Protein AF-A0A6I9MTD9-F1 (afdb_monomer_lite)

pLDDT: mean 73.33, std 15.18, range [43.31, 91.69]

Organism: NCBI:txid8208

Radius of gyration: 16.12 Å; chains: 1; bounding box: 36×42×32 Å

Sequence (95 aa):
MFQRLCIHVIQRLRPVHAHLYLQPGMEDGSDDMDGPVEDIGSRSCVTRFVKTLLSIMEHGVKPHSKHLTEYFAFLYEFAKMGEEEVGLNTQSLSH

Secondary structure (DSSP, 8-state):
-HHHHHHHHHHHHHHHHGGGSSPPP--SS---TT--GGGTTTT-HHHHHHHHHHHHHHT--TTTGGGHHHHHHHHHHHHHHHHHHHHHHHHTT--

InterPro domains:
  IPR021905 Ubiquitin C-terminal hydrolase-like, DUF3517 [PF12030] (6-87)

Foldseek 3Di:
DVLVVLVVVCVVCCVVCVVQQQDFADDDDDPPPPDPPVRRSVRPPNNVVVVVLVVCVVVDCVVPVVCVVSSVVNVVVVVVVVVVVVVVVVVVVPD

Structure (mmCIF, N/CA/C/O backbone):
data_AF-A0A6I9MTD9-F1
#
_entry.id   AF-A0A6I9MTD9-F1
#
loop_
_atom_site.group_PDB
_atom_site.id
_atom_site.type_symbol
_atom_site.label_atom_id
_atom_site.label_alt_id
_atom_site.label_comp_id
_atom_site.label_asym_id
_atom_site.label_entity_id
_atom_site.label_seq_id
_atom_site.pdbx_PDB_ins_code
_atom_site.Cartn_x
_atom_site.Cartn_y
_atom_site.Cartn_z
_atom_site.occupancy
_atom_site.B_iso_or_equiv
_atom_site.auth_seq_id
_atom_site.auth_comp_id
_atom_site.auth_asym_id
_atom_site.auth_atom_id
_atom_site.pdbx_PDB_model_num
ATOM 1 N N . MET A 1 1 ? -15.992 -6.166 4.422 1.00 73.38 1 MET A N 1
ATOM 2 C CA . MET A 1 1 ? -16.334 -6.434 2.995 1.00 73.38 1 MET A CA 1
ATOM 3 C C . MET A 1 1 ? -15.411 -5.679 2.044 1.00 73.38 1 MET A C 1
ATOM 5 O O . MET A 1 1 ? -15.040 -6.234 1.016 1.00 73.38 1 MET A O 1
ATOM 9 N N . PHE A 1 2 ? -15.008 -4.455 2.395 1.00 78.56 2 PHE A N 1
ATOM 10 C CA . PHE A 1 2 ? -14.125 -3.606 1.593 1.00 78.56 2 PHE A CA 1
ATOM 11 C C . PHE A 1 2 ? -12.749 -4.248 1.358 1.00 78.56 2 PHE A C 1
ATOM 13 O O . PHE A 1 2 ? -12.309 -4.347 0.218 1.00 78.56 2 PHE A O 1
ATOM 20 N N . GLN A 1 3 ? -12.146 -4.815 2.410 1.00 81.56 3 GLN A N 1
ATOM 21 C CA . GLN A 1 3 ? -10.878 -5.551 2.326 1.00 81.56 3 GLN A CA 1
ATOM 22 C C . GLN A 1 3 ? -10.881 -6.599 1.201 1.00 81.56 3 GLN A C 1
ATOM 24 O O . GLN A 1 3 ? -10.000 -6.600 0.348 1.00 81.56 3 GLN A O 1
ATOM 29 N N . ARG A 1 4 ? -11.885 -7.489 1.184 1.00 84.56 4 ARG A N 1
ATOM 30 C CA . ARG A 1 4 ? -11.959 -8.600 0.218 1.00 84.56 4 ARG A CA 1
ATOM 31 C C . ARG A 1 4 ? -12.079 -8.091 -1.218 1.00 84.56 4 ARG A C 1
ATOM 33 O O . ARG A 1 4 ? -11.510 -8.702 -2.115 1.00 84.56 4 ARG A O 1
ATOM 40 N N . LEU A 1 5 ? -12.773 -6.969 -1.422 1.00 85.12 5 LEU A N 1
ATOM 41 C CA . LEU A 1 5 ? -12.877 -6.319 -2.726 1.00 85.12 5 LEU A CA 1
ATOM 42 C C . LEU A 1 5 ? -11.529 -5.736 -3.168 1.00 85.12 5 LEU A C 1
ATOM 44 O O . LEU A 1 5 ? -11.089 -6.016 -4.279 1.00 85.12 5 LEU A O 1
ATOM 48 N N . CYS A 1 6 ? -10.850 -4.982 -2.299 1.00 85.88 6 CYS A N 1
ATOM 49 C CA . CYS A 1 6 ? -9.536 -4.410 -2.600 1.00 85.88 6 CYS A CA 1
ATOM 50 C C . CYS A 1 6 ? -8.514 -5.499 -2.934 1.00 85.88 6 CYS A C 1
ATOM 52 O O . CYS A 1 6 ? -7.828 -5.408 -3.948 1.00 85.88 6 CYS A O 1
ATOM 54 N N . ILE A 1 7 ? -8.469 -6.562 -2.129 1.00 89.06 7 ILE A N 1
ATOM 55 C CA . ILE A 1 7 ? -7.593 -7.709 -2.368 1.00 89.06 7 ILE A CA 1
ATOM 56 C C . ILE A 1 7 ? -7.897 -8.372 -3.715 1.00 89.06 7 ILE A C 1
ATOM 58 O O . ILE A 1 7 ? -6.986 -8.588 -4.512 1.00 89.06 7 ILE A O 1
ATOM 62 N N . HIS A 1 8 ? -9.173 -8.632 -4.010 1.00 89.06 8 HIS A N 1
ATOM 63 C CA . HIS A 1 8 ? -9.575 -9.235 -5.278 1.00 89.06 8 HIS A CA 1
ATOM 64 C C . HIS A 1 8 ? -9.142 -8.391 -6.486 1.00 89.06 8 HIS A C 1
ATOM 66 O O . HIS A 1 8 ? -8.607 -8.918 -7.461 1.00 89.06 8 HIS A O 1
ATOM 72 N N . VAL A 1 9 ? -9.344 -7.073 -6.420 1.00 87.94 9 VAL A N 1
ATOM 73 C CA . VAL A 1 9 ? -8.961 -6.148 -7.494 1.00 87.94 9 VAL A CA 1
ATOM 74 C C . VAL A 1 9 ? -7.441 -6.109 -7.672 1.00 87.94 9 VAL A C 1
ATOM 76 O O . VAL A 1 9 ? -6.961 -6.185 -8.802 1.00 87.94 9 VAL A O 1
ATOM 79 N N . ILE A 1 10 ? -6.672 -6.061 -6.580 1.00 90.75 10 ILE A N 1
ATOM 80 C CA . ILE A 1 10 ? -5.204 -6.079 -6.634 1.00 90.75 10 ILE A CA 1
ATOM 81 C C . ILE A 1 10 ? -4.695 -7.366 -7.278 1.00 90.75 10 ILE A C 1
ATOM 83 O O . ILE A 1 10 ? -3.865 -7.295 -8.181 1.00 90.75 10 ILE A O 1
ATOM 87 N N . GLN A 1 11 ? -5.220 -8.526 -6.879 1.00 89.31 11 GLN A N 1
ATOM 88 C CA . GLN A 1 11 ? -4.843 -9.812 -7.472 1.00 89.31 11 GLN A CA 1
ATOM 89 C C . GLN A 1 11 ? -5.120 -9.859 -8.981 1.00 89.31 11 GLN A C 1
ATOM 91 O O . GLN A 1 11 ? -4.341 -10.439 -9.733 1.00 89.31 11 GLN A O 1
ATOM 96 N N . ARG A 1 12 ? -6.201 -9.221 -9.446 1.00 91.69 12 ARG A N 1
ATOM 97 C CA . ARG A 1 12 ? -6.544 -9.148 -10.875 1.00 91.69 12 ARG A CA 1
ATOM 98 C C . ARG A 1 12 ? -5.653 -8.191 -11.665 1.00 91.69 12 ARG A C 1
ATOM 100 O O . ARG A 1 12 ? -5.353 -8.479 -12.818 1.00 91.69 12 ARG A O 1
ATOM 107 N N . LEU A 1 13 ? -5.231 -7.076 -11.069 1.00 89.50 13 LEU A N 1
ATOM 108 C CA . LEU A 1 13 ? -4.394 -6.068 -11.733 1.00 89.50 13 LEU A CA 1
ATOM 109 C C . LEU A 1 13 ? -2.898 -6.397 -11.684 1.00 89.50 13 LEU A C 1
ATOM 111 O O . LEU A 1 13 ? -2.151 -5.984 -12.571 1.00 89.50 13 LEU A O 1
ATOM 115 N N . ARG A 1 14 ? -2.450 -7.143 -10.669 1.00 87.88 14 ARG A N 1
ATOM 116 C CA . ARG A 1 14 ? -1.037 -7.463 -10.429 1.00 87.88 14 ARG A CA 1
ATOM 117 C C . ARG A 1 14 ? -0.302 -8.018 -11.660 1.00 87.88 14 ARG A C 1
ATOM 119 O O . ARG A 1 14 ? 0.744 -7.454 -11.965 1.00 87.88 14 ARG A O 1
ATOM 126 N N . PRO A 1 15 ? -0.813 -9.005 -12.425 1.00 89.31 15 PRO A N 1
ATOM 127 C CA . PRO A 1 15 ? -0.090 -9.542 -13.586 1.00 89.31 15 PRO A CA 1
ATOM 128 C C . PRO A 1 15 ? 0.243 -8.487 -14.648 1.00 89.31 15 PRO A C 1
ATOM 130 O O . PRO A 1 15 ? 1.252 -8.587 -15.336 1.00 89.31 15 PRO A O 1
ATOM 133 N N . VAL A 1 16 ? -0.597 -7.456 -14.764 1.00 90.44 16 VAL A N 1
ATOM 134 C CA . VAL A 1 16 ? -0.425 -6.375 -15.739 1.00 90.44 16 VAL A CA 1
ATOM 135 C C . VAL A 1 16 ? 0.376 -5.213 -15.145 1.00 90.44 16 VAL A C 1
ATOM 137 O O . VAL A 1 16 ? 1.070 -4.519 -15.876 1.00 90.44 16 VAL A O 1
ATOM 140 N N . HIS A 1 17 ? 0.323 -4.997 -13.828 1.00 91.06 17 HIS A N 1
ATOM 141 C CA . HIS A 1 17 ? 0.892 -3.810 -13.183 1.00 91.06 17 HIS A CA 1
ATOM 142 C C . HIS A 1 17 ? 2.204 -4.052 -12.429 1.00 91.06 17 HIS A C 1
ATOM 144 O O . HIS A 1 17 ? 2.872 -3.073 -12.111 1.00 91.06 17 HIS A O 1
ATOM 150 N N . ALA A 1 18 ? 2.585 -5.298 -12.128 1.00 88.19 18 ALA A N 1
ATOM 151 C CA . ALA A 1 18 ? 3.757 -5.598 -11.297 1.00 88.19 18 ALA A CA 1
ATOM 152 C C . ALA A 1 18 ? 5.039 -4.943 -11.834 1.00 88.19 18 ALA A C 1
ATOM 154 O O . ALA A 1 18 ? 5.783 -4.311 -11.088 1.00 88.19 18 ALA A O 1
ATOM 155 N N . HIS A 1 19 ? 5.236 -4.981 -13.155 1.00 87.31 19 HIS A N 1
ATOM 156 C CA . HIS A 1 19 ? 6.390 -4.367 -13.815 1.00 87.31 19 HIS A CA 1
ATOM 157 C C . HIS A 1 19 ? 6.432 -2.828 -13.721 1.00 87.31 19 HIS A C 1
ATOM 159 O O . HIS A 1 19 ? 7.453 -2.229 -14.043 1.00 87.31 19 HIS A O 1
ATOM 165 N N . LEU A 1 20 ? 5.341 -2.181 -13.294 1.00 88.06 20 LEU A N 1
ATOM 166 C CA . LEU A 1 20 ? 5.224 -0.730 -13.123 1.00 88.06 20 LEU A CA 1
ATOM 167 C C . LEU A 1 20 ? 5.452 -0.281 -11.670 1.00 88.06 20 LEU A C 1
ATOM 169 O O . LEU A 1 20 ? 5.504 0.920 -11.419 1.00 88.06 20 LEU A O 1
ATOM 173 N N . TYR A 1 21 ? 5.537 -1.204 -10.702 1.00 88.00 21 TYR A N 1
ATOM 174 C CA . TYR A 1 21 ? 5.590 -0.855 -9.273 1.00 88.00 21 TYR A CA 1
ATOM 175 C C . TYR A 1 21 ? 6.861 -0.097 -8.891 1.00 88.00 21 TYR A C 1
ATOM 177 O O . TYR A 1 21 ? 6.804 0.795 -8.051 1.00 88.00 21 TYR A O 1
ATOM 185 N N . LEU A 1 22 ? 7.978 -0.438 -9.534 1.00 83.88 22 LEU A N 1
ATOM 186 C CA . LEU A 1 22 ? 9.290 0.164 -9.294 1.00 83.88 22 LEU A CA 1
ATOM 187 C C . LEU A 1 22 ? 9.727 1.112 -10.415 1.00 83.88 22 LEU A C 1
ATOM 189 O O . LEU A 1 22 ? 10.830 1.643 -10.362 1.00 83.88 22 LEU A O 1
ATOM 193 N N . GLN A 1 23 ? 8.891 1.322 -11.440 1.00 81.75 23 GLN A N 1
ATOM 194 C CA . GLN A 1 23 ? 9.236 2.278 -12.487 1.00 81.75 23 GLN A CA 1
ATOM 195 C C . GLN A 1 23 ? 9.168 3.704 -11.922 1.00 81.75 23 GLN A C 1
ATOM 197 O O . GLN A 1 23 ? 8.157 4.045 -11.291 1.00 81.75 23 GLN A O 1
ATOM 202 N N . PRO A 1 24 ? 10.205 4.527 -12.157 1.00 74.00 24 PRO A N 1
ATOM 203 C CA . PRO A 1 24 ? 10.163 5.952 -11.859 1.00 74.00 24 PRO A CA 1
ATOM 204 C C . PRO A 1 24 ? 8.968 6.620 -12.548 1.00 74.00 24 PRO A C 1
ATOM 206 O O . PRO A 1 24 ? 8.507 6.163 -13.605 1.00 74.00 24 PRO A O 1
ATOM 209 N N . GLY A 1 25 ? 8.452 7.690 -11.942 1.00 64.75 25 GLY A N 1
ATOM 210 C CA . GLY A 1 25 ? 7.516 8.579 -12.623 1.00 64.75 25 GLY A CA 1
ATOM 211 C C . GLY A 1 25 ? 8.147 9.133 -13.895 1.00 64.75 25 GLY A C 1
ATOM 212 O O . GLY A 1 25 ? 9.350 9.367 -13.948 1.00 64.75 25 GLY A O 1
ATOM 213 N N . MET A 1 26 ? 7.349 9.277 -14.952 1.00 57.47 26 MET A N 1
ATOM 214 C CA . MET A 1 26 ? 7.774 10.053 -16.114 1.00 57.47 26 MET A CA 1
ATOM 215 C C . MET A 1 26 ? 7.625 11.527 -15.739 1.00 57.47 26 MET A C 1
ATOM 217 O O . MET A 1 26 ? 6.548 12.085 -15.925 1.00 57.47 26 MET A O 1
ATOM 221 N N . GLU A 1 27 ? 8.674 12.133 -15.194 1.00 51.88 27 GLU A N 1
ATOM 222 C CA . GLU A 1 27 ? 8.910 13.550 -15.453 1.00 51.88 27 GLU A CA 1
ATOM 223 C C . GLU A 1 27 ? 9.771 13.641 -16.714 1.00 51.88 27 GLU A C 1
ATOM 225 O O . GLU A 1 27 ? 10.706 12.862 -16.917 1.00 51.88 27 GLU A O 1
ATOM 230 N N . ASP A 1 28 ? 9.365 14.515 -17.628 1.00 48.22 28 ASP A N 1
ATOM 231 C CA . ASP A 1 28 ? 10.007 14.736 -18.915 1.00 48.22 28 ASP A CA 1
ATOM 232 C C . ASP A 1 28 ? 11.518 14.987 -18.761 1.00 48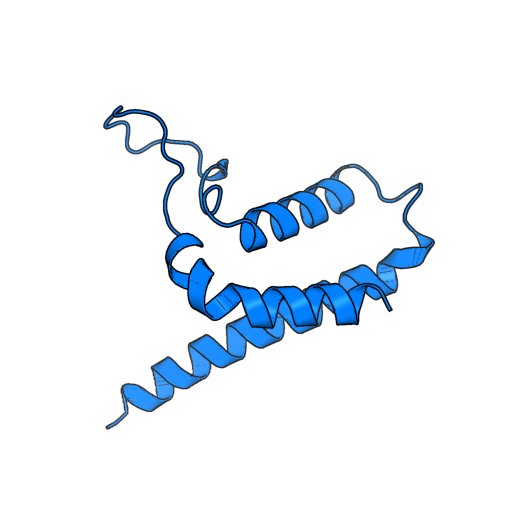.22 28 ASP A C 1
ATOM 234 O O . ASP A 1 28 ? 11.942 16.078 -18.402 1.00 48.22 28 ASP A O 1
ATOM 238 N N . GLY A 1 29 ? 12.338 13.991 -19.103 1.00 47.19 29 GLY A N 1
ATOM 239 C CA . GLY A 1 29 ? 13.670 14.185 -19.684 1.00 47.19 29 GLY A CA 1
ATOM 240 C C . GLY A 1 29 ? 14.700 15.021 -18.915 1.00 47.19 29 GLY A C 1
ATOM 241 O O . GLY A 1 29 ? 15.637 15.498 -19.554 1.00 47.19 29 GLY A O 1
ATOM 242 N N . SER A 1 30 ? 14.589 15.200 -17.600 1.00 43.84 30 SER A N 1
ATOM 243 C CA . SER A 1 30 ? 15.702 15.703 -16.790 1.00 43.84 30 SER A CA 1
ATOM 244 C C . SER A 1 30 ? 16.484 14.525 -16.219 1.00 43.84 30 SER A C 1
ATOM 246 O O . SER A 1 30 ? 15.983 13.778 -15.383 1.00 43.84 30 SER A O 1
ATOM 248 N N . ASP A 1 31 ? 17.727 14.379 -16.674 1.00 46.88 31 ASP A N 1
ATOM 249 C CA . ASP A 1 31 ? 18.734 13.398 -16.233 1.00 46.88 31 ASP A CA 1
ATOM 250 C C . ASP A 1 31 ? 19.237 13.673 -14.792 1.00 46.88 31 ASP A C 1
ATOM 252 O O . ASP A 1 31 ? 20.365 13.343 -14.422 1.00 46.88 31 ASP A O 1
ATOM 256 N N . ASP A 1 32 ? 18.402 14.307 -13.967 1.00 44.81 32 ASP A N 1
ATOM 257 C CA . ASP A 1 32 ? 18.658 14.519 -12.554 1.00 44.81 32 ASP A CA 1
ATOM 258 C C . ASP A 1 32 ? 18.248 13.243 -11.818 1.00 44.81 32 ASP A C 1
ATOM 260 O O . ASP A 1 32 ? 17.084 12.994 -11.502 1.00 44.81 32 ASP A O 1
ATOM 264 N N . MET A 1 33 ? 19.252 12.407 -11.560 1.00 49.78 33 MET A N 1
ATOM 265 C CA . MET A 1 33 ? 19.222 11.224 -10.692 1.00 49.78 33 MET A CA 1
ATOM 266 C C . MET A 1 33 ? 18.947 11.582 -9.212 1.00 49.78 33 MET A C 1
ATOM 268 O O . MET A 1 33 ? 19.594 11.058 -8.310 1.00 49.78 33 MET A O 1
ATOM 272 N N . ASP A 1 34 ? 18.017 12.502 -8.963 1.00 49.16 34 ASP A N 1
ATOM 273 C CA . ASP A 1 34 ? 17.539 12.932 -7.645 1.00 49.16 34 ASP A CA 1
ATOM 274 C C . ASP A 1 34 ? 16.043 13.311 -7.695 1.00 49.16 34 ASP A C 1
ATOM 276 O O . ASP A 1 34 ? 15.552 14.115 -6.906 1.00 49.16 34 ASP A O 1
ATOM 280 N N . GLY A 1 35 ? 15.292 12.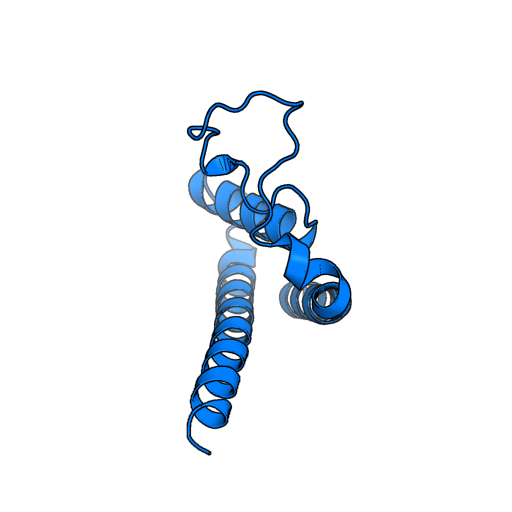745 -8.651 1.00 48.69 35 GLY A N 1
ATOM 281 C CA . GLY A 1 35 ? 13.831 12.819 -8.631 1.00 48.69 35 GLY A CA 1
ATOM 282 C C . GLY A 1 35 ? 13.317 12.248 -7.301 1.00 48.69 35 GLY A C 1
ATOM 283 O O . GLY A 1 35 ? 13.779 11.175 -6.888 1.00 48.69 35 GLY A O 1
ATOM 284 N N . PRO A 1 36 ? 12.409 12.941 -6.590 1.00 53.62 36 PRO A N 1
ATOM 285 C CA . PRO A 1 36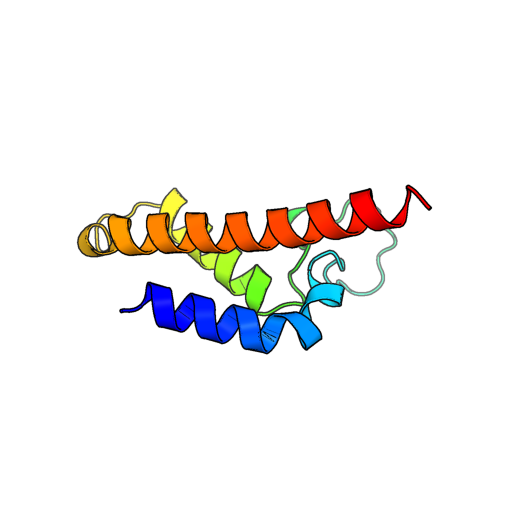 ? 12.023 12.545 -5.248 1.00 53.62 36 PRO A CA 1
ATOM 286 C C . PRO A 1 36 ? 11.510 11.102 -5.263 1.00 53.62 36 PRO A C 1
ATOM 288 O O . PRO A 1 36 ? 10.669 10.722 -6.078 1.00 53.62 36 PRO A O 1
ATOM 291 N N . VAL A 1 37 ? 11.992 10.283 -4.320 1.00 56.88 37 VAL A N 1
ATOM 292 C CA . VAL A 1 37 ? 11.568 8.881 -4.089 1.00 56.88 37 VAL A CA 1
ATOM 293 C C . VAL A 1 37 ? 10.030 8.743 -4.033 1.00 56.88 37 VAL A C 1
ATOM 295 O O . VAL A 1 37 ? 9.469 7.667 -4.259 1.00 56.88 37 VAL A O 1
ATOM 298 N N . GLU A 1 38 ? 9.338 9.858 -3.789 1.00 61.47 38 GLU A N 1
ATOM 299 C CA . GLU A 1 38 ? 7.892 10.038 -3.872 1.00 61.47 38 GLU A CA 1
ATOM 300 C C . GLU A 1 38 ? 7.264 9.605 -5.211 1.00 61.47 38 GLU A C 1
ATOM 302 O O . GLU A 1 38 ? 6.099 9.194 -5.201 1.00 61.47 38 GLU A O 1
ATOM 307 N N . ASP A 1 39 ? 8.006 9.550 -6.323 1.00 70.94 39 ASP A N 1
ATOM 308 C CA . ASP A 1 39 ? 7.465 9.193 -7.645 1.00 70.94 39 ASP A CA 1
ATOM 309 C C . ASP A 1 39 ? 7.505 7.706 -8.009 1.00 70.94 39 ASP A C 1
ATOM 311 O O . ASP A 1 39 ? 6.851 7.280 -8.972 1.00 70.94 39 ASP A O 1
ATOM 315 N N . ILE A 1 40 ? 8.191 6.870 -7.226 1.00 80.19 40 ILE A N 1
ATOM 316 C CA . ILE A 1 40 ? 8.247 5.424 -7.485 1.00 80.19 40 ILE A CA 1
ATOM 317 C C . ILE A 1 40 ? 6.844 4.822 -7.405 1.00 80.19 40 ILE A C 1
ATOM 319 O O . ILE A 1 40 ? 6.108 5.022 -6.436 1.00 80.19 40 ILE A O 1
ATOM 323 N N . GLY A 1 41 ? 6.445 4.074 -8.432 1.00 81.25 41 GLY A N 1
ATOM 324 C CA . GLY A 1 41 ? 5.118 3.465 -8.480 1.00 81.25 41 GLY A CA 1
ATOM 325 C C . GLY A 1 41 ? 3.998 4.466 -8.779 1.00 81.25 41 GLY A C 1
ATOM 326 O O . GLY A 1 41 ? 2.821 4.124 -8.663 1.00 81.25 41 GLY A O 1
ATOM 327 N N . SER A 1 42 ? 4.310 5.686 -9.218 1.00 86.06 42 SER A N 1
ATOM 328 C CA . SER A 1 42 ? 3.314 6.617 -9.767 1.00 86.06 42 SER A CA 1
ATOM 329 C C . SER A 1 42 ? 2.639 6.067 -11.028 1.00 86.06 42 SER A C 1
ATOM 331 O O . SER A 1 42 ? 1.498 6.425 -11.304 1.00 86.06 42 SER A O 1
ATOM 333 N N . ARG A 1 43 ? 3.272 5.136 -11.762 1.00 84.38 43 ARG A N 1
ATOM 334 C CA . ARG A 1 43 ? 2.732 4.537 -12.999 1.00 84.38 43 ARG A CA 1
ATOM 335 C C . ARG A 1 43 ? 1.677 3.452 -12.773 1.00 84.38 43 ARG A C 1
ATOM 337 O O . ARG A 1 43 ? 0.850 3.218 -13.653 1.00 84.38 43 ARG A O 1
ATOM 344 N N . SER A 1 44 ? 1.638 2.822 -11.600 1.00 89.38 44 SER A N 1
ATOM 345 C CA . SER A 1 44 ? 0.663 1.772 -11.291 1.00 89.38 44 SER A CA 1
ATOM 346 C C . SER A 1 44 ? -0.484 2.300 -10.431 1.00 89.38 44 SER A C 1
ATOM 348 O O . SER A 1 44 ? -0.293 2.891 -9.371 1.00 89.38 44 SER A O 1
ATOM 350 N N . CYS A 1 45 ? -1.725 2.040 -10.852 1.00 88.94 45 CYS A N 1
ATOM 351 C CA . CYS A 1 45 ? -2.888 2.376 -10.031 1.00 88.94 45 CYS A CA 1
ATOM 352 C C . CYS A 1 45 ? -2.936 1.587 -8.714 1.00 88.94 45 CYS A C 1
ATOM 354 O O . CYS A 1 45 ? -3.518 2.076 -7.753 1.00 88.94 45 CYS A O 1
ATOM 356 N N . VAL A 1 46 ? -2.310 0.403 -8.649 1.00 89.81 46 VAL A N 1
ATOM 357 C CA . VAL A 1 46 ? -2.231 -0.408 -7.425 1.00 89.81 46 VAL A CA 1
ATOM 358 C C . VAL A 1 46 ? -1.342 0.280 -6.391 1.00 89.81 46 VAL A C 1
ATOM 360 O O . VAL A 1 46 ? -1.752 0.458 -5.250 1.00 89.81 46 VAL A O 1
ATOM 363 N N . THR A 1 47 ? -0.156 0.731 -6.791 1.00 88.56 47 THR A N 1
ATOM 364 C CA . THR A 1 47 ? 0.774 1.449 -5.907 1.00 88.56 47 THR A CA 1
ATOM 365 C C . THR A 1 47 ? 0.228 2.821 -5.524 1.00 88.56 47 THR A C 1
ATOM 367 O O . THR A 1 47 ? 0.289 3.176 -4.351 1.00 88.56 47 THR A O 1
ATOM 370 N N . ARG A 1 48 ? -0.404 3.556 -6.456 1.00 88.94 48 ARG A N 1
ATOM 371 C CA . ARG A 1 48 ? -1.117 4.809 -6.132 1.00 88.94 48 ARG A CA 1
ATOM 372 C C . ARG A 1 48 ? -2.219 4.590 -5.094 1.00 88.94 48 ARG A C 1
ATOM 374 O O . ARG A 1 48 ? -2.298 5.344 -4.134 1.00 88.94 48 ARG A O 1
ATOM 381 N N . PHE A 1 49 ? -3.023 3.538 -5.245 1.00 88.75 49 PHE A N 1
ATOM 382 C CA . PHE A 1 49 ? -4.066 3.189 -4.280 1.00 88.75 49 PHE A CA 1
ATOM 383 C C . PHE A 1 49 ? -3.491 2.924 -2.881 1.00 88.75 49 PHE A C 1
ATOM 385 O O . PHE A 1 49 ? -3.979 3.486 -1.903 1.00 88.75 49 PHE A O 1
ATOM 392 N N . VAL A 1 50 ? -2.423 2.124 -2.785 1.00 87.38 50 VAL A N 1
ATOM 393 C CA . VAL A 1 50 ? -1.749 1.844 -1.506 1.00 87.38 50 VAL A CA 1
ATOM 394 C C . VAL A 1 50 ? -1.171 3.126 -0.892 1.00 87.38 50 VAL A C 1
ATOM 396 O O . VAL A 1 50 ? -1.379 3.365 0.294 1.00 87.38 50 VAL A O 1
ATOM 399 N N . LYS A 1 51 ? -0.536 4.001 -1.686 1.00 86.12 51 LYS A N 1
ATOM 400 C CA . LYS A 1 51 ? -0.048 5.312 -1.217 1.00 86.12 51 LYS A CA 1
ATOM 401 C C . LYS A 1 51 ? -1.172 6.188 -0.663 1.00 86.12 51 LYS A C 1
ATOM 403 O O . LYS A 1 51 ? -1.021 6.768 0.408 1.00 86.12 51 LYS A O 1
ATOM 408 N N . THR A 1 52 ? -2.317 6.255 -1.344 1.00 85.94 52 THR A N 1
ATOM 409 C CA . THR A 1 52 ? -3.484 7.002 -0.851 1.00 85.94 52 THR A CA 1
ATOM 410 C C . THR A 1 52 ? -3.986 6.446 0.481 1.00 85.94 52 THR A C 1
ATOM 412 O O . THR A 1 52 ? -4.297 7.221 1.381 1.00 85.94 52 THR A O 1
ATOM 415 N N . LEU A 1 53 ? -4.024 5.119 0.646 1.00 82.94 53 LEU A N 1
ATOM 416 C CA . LEU A 1 53 ? -4.403 4.501 1.920 1.00 82.94 53 LEU A CA 1
ATOM 417 C C . LEU A 1 53 ? -3.449 4.880 3.059 1.00 82.94 53 LEU A C 1
ATOM 419 O O . LEU A 1 53 ? -3.917 5.222 4.143 1.00 82.94 53 LEU A O 1
ATOM 423 N N . LEU A 1 54 ? -2.137 4.861 2.814 1.00 83.12 54 LEU A N 1
ATOM 424 C CA . LEU A 1 54 ? -1.133 5.259 3.806 1.00 83.12 54 LEU A CA 1
ATOM 425 C C . LEU A 1 54 ? -1.250 6.747 4.169 1.00 83.12 54 LEU A C 1
ATOM 427 O O . LEU A 1 54 ? -1.282 7.086 5.349 1.00 83.12 54 LEU A O 1
ATOM 431 N N . SER A 1 55 ? -1.439 7.619 3.176 1.00 82.88 55 SER A N 1
ATOM 432 C CA . SER A 1 55 ? -1.644 9.058 3.393 1.00 82.88 55 SER A CA 1
ATOM 433 C C . SER A 1 55 ? -2.872 9.349 4.270 1.00 82.88 55 SER A C 1
ATOM 435 O O . SER A 1 55 ? -2.816 10.195 5.167 1.00 82.88 55 SER A O 1
ATOM 437 N N . ILE A 1 56 ? -3.967 8.599 4.081 1.00 79.38 56 ILE A N 1
ATOM 438 C CA . ILE A 1 56 ? -5.166 8.682 4.933 1.00 79.38 56 ILE A CA 1
ATOM 439 C C . ILE A 1 56 ? -4.855 8.266 6.383 1.00 79.38 56 ILE A C 1
ATOM 441 O O . ILE A 1 56 ? -5.438 8.819 7.319 1.00 79.38 56 ILE A O 1
ATOM 445 N N . MET A 1 57 ? -3.948 7.306 6.593 1.00 76.44 57 MET A N 1
ATOM 446 C CA . MET A 1 57 ? -3.533 6.879 7.934 1.00 76.44 57 MET A CA 1
ATOM 447 C C . MET A 1 57 ? -2.661 7.927 8.636 1.00 76.44 57 MET A C 1
ATOM 449 O O . MET A 1 57 ? -2.849 8.150 9.831 1.00 76.44 57 MET A O 1
ATOM 453 N N . GLU A 1 58 ? -1.760 8.592 7.910 1.00 76.81 58 GLU A N 1
ATOM 454 C CA . GLU A 1 58 ? -0.840 9.601 8.457 1.00 76.81 58 GLU A CA 1
ATOM 455 C C . GLU A 1 58 ? -1.550 10.883 8.914 1.00 76.81 58 GLU A C 1
ATOM 457 O O . GLU A 1 58 ? -1.250 11.412 9.983 1.00 76.81 58 GLU A O 1
ATOM 462 N N . HIS A 1 59 ? -2.537 11.365 8.150 1.00 74.94 59 HIS A N 1
ATOM 463 C CA . HIS A 1 59 ? -3.191 12.659 8.405 1.00 74.94 59 HIS A CA 1
ATOM 464 C C . HIS A 1 59 ? -4.393 12.578 9.368 1.00 74.94 59 HIS A C 1
ATOM 466 O O . HIS A 1 59 ? -5.014 13.593 9.690 1.00 74.94 59 HIS A O 1
ATOM 472 N N . GLY A 1 60 ? -4.700 11.385 9.890 1.00 62.34 60 GLY A N 1
ATOM 473 C CA . GLY A 1 60 ? -5.660 11.183 10.973 1.00 62.34 60 GLY A CA 1
ATOM 474 C C . GLY A 1 60 ? -6.982 10.537 10.548 1.00 62.34 60 GLY A C 1
ATOM 475 O O . GLY A 1 60 ? -7.812 11.094 9.838 1.00 62.34 60 GLY A O 1
ATOM 476 N N . VAL A 1 61 ? -7.247 9.373 11.135 1.00 62.81 61 VAL A N 1
ATOM 477 C CA . VAL A 1 61 ? -8.401 8.485 10.895 1.00 62.81 61 VAL A CA 1
ATOM 478 C C . VAL A 1 61 ? -9.716 8.921 11.568 1.00 62.81 61 VAL A C 1
ATOM 480 O O . VAL A 1 61 ? -10.640 8.117 11.673 1.00 62.81 61 VAL A O 1
ATOM 483 N N . LYS A 1 62 ? -9.863 10.174 12.027 1.00 60.59 62 LYS A N 1
ATOM 484 C CA . LYS A 1 62 ? -11.034 10.609 12.832 1.00 60.59 62 LYS A CA 1
ATOM 485 C C . LYS A 1 62 ? -12.415 10.284 12.208 1.00 60.59 62 LYS A C 1
ATOM 487 O O . LYS A 1 62 ? -13.274 9.835 12.964 1.00 60.59 62 LYS A O 1
ATOM 492 N N . PRO A 1 63 ? -12.654 10.410 10.884 1.00 60.31 63 PRO A N 1
ATOM 493 C CA . PRO A 1 63 ? -13.910 9.979 10.246 1.00 60.31 63 PRO A CA 1
ATOM 494 C C . PRO A 1 63 ? -13.945 8.487 9.855 1.00 60.31 63 PRO A C 1
ATOM 496 O O . PRO A 1 63 ? -15.010 7.935 9.574 1.00 60.31 63 PRO A O 1
ATOM 499 N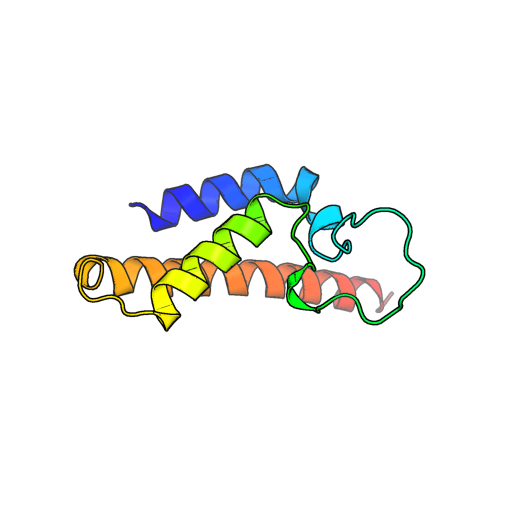 N . HIS A 1 64 ? -12.786 7.825 9.810 1.00 57.84 64 HIS A N 1
ATOM 500 C CA . HIS A 1 64 ? -12.588 6.495 9.220 1.00 57.84 64 HIS A CA 1
ATOM 501 C C . HIS A 1 64 ? -12.236 5.406 10.249 1.00 57.84 64 HIS A C 1
ATOM 503 O O . HIS A 1 64 ? -12.033 4.250 9.875 1.00 57.84 64 HIS A O 1
ATOM 509 N N . SER A 1 65 ? -12.216 5.747 11.542 1.00 59.88 65 SER A N 1
ATOM 510 C CA . SER A 1 65 ? -11.818 4.870 12.653 1.00 59.88 65 SER A CA 1
ATOM 511 C C . SER A 1 65 ? -12.590 3.548 12.699 1.00 59.88 65 SER A C 1
ATOM 513 O O . SER A 1 65 ? -12.016 2.509 13.011 1.00 59.88 65 SER A O 1
ATOM 515 N N . LYS A 1 66 ? -13.868 3.555 12.293 1.00 67.38 66 LYS A N 1
ATOM 516 C CA . LYS A 1 66 ? -14.722 2.356 12.236 1.00 67.38 66 LYS A CA 1
ATOM 517 C C . LYS A 1 66 ? -14.259 1.286 11.234 1.00 67.38 66 LYS A C 1
ATOM 519 O O . LYS A 1 66 ? -14.690 0.146 11.345 1.00 67.38 66 LYS A O 1
ATOM 524 N N . HIS A 1 67 ? -13.393 1.633 10.279 1.00 72.31 67 HIS A N 1
ATOM 525 C CA . HIS A 1 67 ? -12.840 0.699 9.290 1.00 72.31 67 HIS A CA 1
ATOM 526 C C . HIS A 1 67 ? -11.362 0.372 9.533 1.00 72.31 67 HIS A C 1
ATOM 528 O O . HIS A 1 67 ? -10.768 -0.346 8.734 1.00 72.31 67 HIS A O 1
ATOM 534 N N . LEU A 1 68 ? -10.760 0.848 10.633 1.00 75.38 68 LEU A N 1
ATOM 535 C CA . LEU A 1 68 ? -9.350 0.592 10.961 1.00 75.38 68 LEU A CA 1
ATOM 536 C C . LEU A 1 68 ? -8.997 -0.894 10.930 1.00 75.38 68 LEU A C 1
ATOM 538 O O . LEU A 1 68 ? -7.983 -1.271 10.352 1.00 75.38 68 LEU A O 1
ATOM 542 N N . THR A 1 69 ? -9.861 -1.745 11.479 1.00 78.94 69 THR A N 1
ATOM 543 C CA . THR A 1 69 ? -9.672 -3.199 11.438 1.00 78.94 69 THR A CA 1
ATOM 544 C C . THR A 1 69 ? -9.659 -3.738 10.006 1.00 78.94 69 THR A C 1
ATOM 546 O O . THR A 1 69 ? -8.817 -4.570 9.686 1.00 78.94 69 THR A O 1
ATOM 549 N N . GLU A 1 70 ? -10.535 -3.247 9.121 1.00 80.81 70 GLU A N 1
ATOM 550 C CA . GLU A 1 70 ? -10.534 -3.645 7.704 1.00 80.81 70 GLU A CA 1
ATOM 551 C C . GLU A 1 70 ? -9.279 -3.143 6.971 1.00 80.81 70 GLU A C 1
ATOM 553 O O . GLU A 1 70 ? -8.770 -3.850 6.103 1.00 80.81 70 GLU A O 1
ATOM 558 N N . TYR A 1 71 ? -8.747 -1.970 7.336 1.00 79.19 71 TYR A N 1
ATOM 559 C CA . TYR A 1 71 ? -7.499 -1.443 6.776 1.00 79.19 71 TYR A CA 1
ATOM 560 C C . TYR A 1 71 ? -6.275 -2.253 7.207 1.00 79.19 71 TYR A C 1
ATOM 562 O O . TYR A 1 71 ? -5.486 -2.645 6.353 1.00 79.19 71 TYR A O 1
ATOM 570 N N . PHE A 1 72 ? -6.128 -2.570 8.497 1.00 81.69 72 PHE A N 1
ATOM 571 C CA . PHE A 1 72 ? -5.020 -3.411 8.963 1.00 81.69 72 PHE A CA 1
ATOM 572 C C . PHE A 1 72 ? -5.093 -4.822 8.381 1.00 81.69 72 PHE A C 1
ATOM 574 O O . PHE A 1 72 ? -4.077 -5.354 7.942 1.00 81.69 72 PHE A O 1
ATOM 581 N N . ALA A 1 73 ? -6.291 -5.406 8.309 1.00 86.00 73 ALA A N 1
ATOM 582 C CA . ALA A 1 73 ? -6.483 -6.709 7.684 1.00 86.00 73 ALA A CA 1
ATOM 583 C C . ALA A 1 73 ? -6.154 -6.677 6.179 1.00 86.00 73 ALA A C 1
ATOM 585 O O . ALA A 1 73 ? -5.571 -7.622 5.651 1.00 86.00 73 ALA A O 1
ATOM 586 N N . PHE A 1 74 ? -6.479 -5.582 5.485 1.00 86.56 74 PHE A N 1
ATOM 587 C CA . PHE A 1 74 ? -6.061 -5.362 4.101 1.00 86.56 74 PHE A CA 1
ATOM 588 C C . PHE A 1 74 ? -4.539 -5.272 3.959 1.00 86.56 74 PHE A C 1
ATOM 590 O O . PHE A 1 74 ? -3.978 -5.982 3.130 1.00 86.56 74 PHE A O 1
ATOM 597 N N . LEU A 1 75 ? -3.876 -4.434 4.760 1.00 83.75 75 LEU A N 1
ATOM 598 C CA . LEU A 1 75 ? -2.424 -4.251 4.697 1.00 83.75 75 LEU A CA 1
ATOM 599 C C . LEU A 1 75 ? -1.677 -5.551 5.007 1.00 83.75 75 LEU A C 1
ATOM 601 O O . LEU A 1 75 ? -0.711 -5.869 4.322 1.00 83.75 75 LEU A O 1
ATOM 605 N N . TYR A 1 76 ? -2.156 -6.321 5.987 1.00 84.06 76 TYR A N 1
ATOM 606 C CA . TYR A 1 76 ? -1.598 -7.628 6.331 1.00 84.06 76 TYR A CA 1
ATOM 607 C C . TYR A 1 76 ? -1.692 -8.625 5.167 1.00 84.06 76 TYR A C 1
ATOM 609 O O . TYR A 1 76 ? -0.686 -9.213 4.776 1.00 84.06 76 TYR A O 1
ATOM 617 N N . GLU A 1 77 ? -2.876 -8.779 4.566 1.00 85.62 77 GLU A N 1
ATOM 618 C CA . GLU A 1 77 ? -3.056 -9.656 3.400 1.00 85.62 77 GLU A CA 1
ATOM 619 C C . GLU A 1 77 ? -2.231 -9.181 2.199 1.00 85.62 77 GLU A C 1
ATOM 621 O O . GLU A 1 77 ? -1.614 -9.988 1.509 1.00 85.62 77 GLU A O 1
ATOM 626 N N . PHE A 1 78 ? -2.167 -7.868 1.961 1.00 84.75 78 PHE A N 1
ATOM 627 C CA . PHE A 1 78 ? -1.348 -7.302 0.894 1.00 84.75 78 PHE A CA 1
ATOM 628 C C . PHE A 1 78 ? 0.147 -7.596 1.095 1.00 84.75 78 PHE A C 1
ATOM 630 O O . PHE A 1 78 ? 0.815 -7.997 0.142 1.00 84.75 78 PHE A O 1
ATOM 637 N N . ALA A 1 79 ? 0.659 -7.446 2.321 1.00 81.19 79 ALA A N 1
ATOM 638 C CA . ALA A 1 79 ? 2.051 -7.737 2.660 1.00 81.19 79 ALA A CA 1
ATOM 639 C C . ALA A 1 79 ? 2.392 -9.223 2.470 1.00 81.19 79 ALA A C 1
ATOM 641 O O . ALA A 1 79 ? 3.392 -9.543 1.827 1.00 81.19 79 ALA A O 1
ATOM 642 N N . LYS A 1 80 ? 1.517 -10.128 2.925 1.00 80.19 80 LYS A N 1
ATOM 643 C CA . LYS A 1 80 ? 1.678 -11.578 2.746 1.00 80.19 80 LYS A CA 1
ATOM 644 C C . LYS A 1 80 ? 1.814 -11.973 1.272 1.00 80.19 80 LYS A C 1
ATOM 646 O O . LYS A 1 80 ? 2.646 -12.804 0.921 1.00 80.19 80 LYS A O 1
ATOM 651 N N . MET A 1 81 ? 1.050 -11.334 0.385 1.00 80.94 81 MET A N 1
ATOM 652 C CA . MET A 1 81 ? 1.174 -11.580 -1.053 1.00 80.94 81 MET A CA 1
ATOM 653 C C . MET A 1 81 ? 2.512 -11.121 -1.649 1.00 80.94 81 MET A C 1
ATOM 655 O O . MET A 1 81 ? 2.828 -11.527 -2.763 1.00 80.94 81 MET A O 1
ATOM 659 N N . GLY A 1 82 ? 3.245 -10.218 -0.995 1.00 68.94 82 GLY A N 1
ATOM 660 C CA . GLY A 1 82 ? 4.607 -9.851 -1.391 1.00 68.94 82 GLY A CA 1
ATOM 661 C C . GLY A 1 82 ? 5.639 -10.885 -0.931 1.00 68.94 82 GLY A C 1
ATOM 662 O O . GLY A 1 82 ? 6.572 -11.191 -1.665 1.00 68.94 82 GLY A O 1
ATOM 663 N N . GLU A 1 83 ? 5.447 -11.483 0.247 1.00 66.12 83 GLU A N 1
ATOM 664 C CA . GLU A 1 83 ? 6.325 -12.542 0.771 1.00 66.12 83 GLU A CA 1
ATOM 665 C C . GLU A 1 83 ? 6.279 -13.822 -0.084 1.00 66.12 83 GLU A C 1
ATOM 667 O O . GLU A 1 83 ? 7.316 -14.445 -0.321 1.00 66.12 83 GLU A O 1
ATOM 672 N N . GLU A 1 84 ? 5.103 -14.178 -0.615 1.00 63.69 84 GLU A N 1
ATOM 673 C CA . GLU A 1 84 ? 4.931 -15.301 -1.552 1.00 63.69 84 GLU A CA 1
ATOM 674 C C . GLU A 1 84 ? 5.795 -15.147 -2.825 1.00 63.69 84 GLU A C 1
ATOM 676 O O . GLU A 1 84 ? 6.293 -16.139 -3.359 1.00 63.69 84 GLU A O 1
ATOM 681 N N . GLU A 1 85 ? 6.047 -13.913 -3.281 1.00 58.53 85 GLU A N 1
ATOM 682 C CA . GLU A 1 85 ? 6.887 -13.631 -4.458 1.00 58.53 85 GLU A CA 1
ATOM 683 C C . GLU A 1 85 ? 8.391 -13.769 -4.161 1.00 58.53 85 GLU A C 1
ATOM 685 O O . GLU A 1 85 ? 9.160 -14.221 -5.012 1.00 58.53 85 GLU A O 1
ATOM 690 N N . VAL A 1 86 ? 8.825 -13.453 -2.936 1.00 56.97 86 VAL A N 1
ATOM 691 C CA . VAL A 1 86 ? 10.231 -13.588 -2.505 1.00 56.97 86 VAL A CA 1
ATOM 692 C C . VAL A 1 86 ? 10.608 -15.061 -2.268 1.00 56.97 86 VAL A C 1
ATOM 694 O O . VAL A 1 86 ? 11.737 -15.479 -2.550 1.00 56.97 86 VAL A O 1
ATOM 697 N N . GLY A 1 87 ? 9.658 -15.879 -1.803 1.00 55.31 87 GLY A N 1
ATOM 698 C CA . GLY A 1 87 ? 9.854 -17.315 -1.565 1.00 55.31 87 GLY A CA 1
ATOM 699 C C . GLY A 1 87 ? 10.024 -18.156 -2.840 1.00 55.31 87 GLY A C 1
ATOM 700 O O . GLY A 1 87 ? 10.795 -19.114 -2.849 1.00 55.31 87 GLY A O 1
ATOM 701 N N . LEU A 1 88 ? 9.367 -17.784 -3.945 1.00 54.06 88 LEU A N 1
ATOM 702 C CA . LEU A 1 88 ? 9.525 -18.463 -5.241 1.00 54.06 88 LEU A CA 1
ATOM 703 C C . LEU A 1 88 ? 10.907 -18.215 -5.865 1.00 54.06 88 LEU A C 1
ATOM 705 O O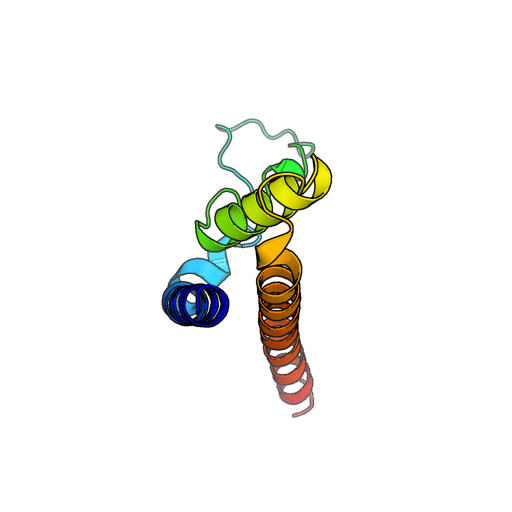 . LEU A 1 88 ? 11.526 -19.138 -6.399 1.00 54.06 88 LEU A O 1
ATOM 709 N N . ASN A 1 89 ? 11.435 -16.994 -5.741 1.00 50.44 89 ASN A N 1
ATOM 710 C CA . ASN A 1 89 ? 12.749 -16.651 -6.291 1.00 50.44 89 ASN A CA 1
ATOM 711 C C . ASN A 1 89 ? 13.912 -17.332 -5.553 1.00 50.44 89 ASN A C 1
ATOM 713 O O . ASN A 1 89 ? 14.950 -17.587 -6.160 1.00 50.44 89 ASN A O 1
ATOM 717 N N . THR A 1 90 ? 13.752 -17.666 -4.270 1.00 50.62 90 THR A N 1
ATOM 718 C CA . THR A 1 90 ? 14.791 -18.372 -3.499 1.00 50.62 90 THR A CA 1
ATOM 719 C C . THR A 1 90 ? 14.823 -19.878 -3.770 1.00 50.62 90 THR A C 1
ATOM 721 O O . THR A 1 90 ? 15.901 -20.463 -3.727 1.00 50.62 90 THR A O 1
ATOM 724 N N . GLN A 1 91 ? 13.698 -20.503 -4.138 1.00 48.56 91 GLN A N 1
ATOM 725 C CA . GLN A 1 91 ? 13.677 -21.916 -4.552 1.00 48.56 91 GLN A CA 1
ATOM 726 C C . GLN A 1 91 ? 14.189 -22.139 -5.984 1.00 48.56 91 GLN A C 1
ATOM 728 O O . GLN A 1 91 ? 14.710 -23.210 -6.290 1.00 48.56 91 GLN A O 1
ATOM 733 N N . SER A 1 92 ? 14.091 -21.139 -6.867 1.00 50.50 92 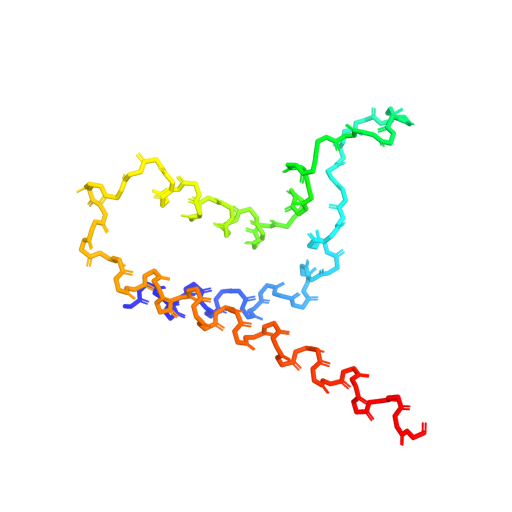SER A N 1
ATOM 734 C CA . SER A 1 92 ? 14.582 -21.265 -8.247 1.00 50.50 92 SER A CA 1
ATOM 735 C C . SER A 1 92 ? 16.101 -21.094 -8.393 1.00 50.50 92 SER A C 1
ATOM 737 O O . SER A 1 92 ? 16.625 -21.397 -9.461 1.00 50.50 92 SER A O 1
ATOM 739 N N . LEU A 1 93 ? 16.812 -20.616 -7.363 1.00 52.78 93 LEU A N 1
ATOM 740 C CA . LEU A 1 93 ? 18.279 -20.487 -7.372 1.00 52.78 93 LEU A CA 1
ATOM 741 C C . LEU A 1 93 ? 19.012 -21.695 -6.761 1.00 52.78 93 LEU A C 1
ATOM 743 O O . LEU A 1 93 ? 20.240 -21.719 -6.746 1.00 52.78 93 LEU A O 1
ATOM 747 N N . SER A 1 94 ? 18.278 -22.683 -6.242 1.00 49.72 94 SER A N 1
ATOM 748 C CA . SER A 1 94 ? 18.836 -23.889 -5.617 1.00 49.72 94 SER A CA 1
ATOM 749 C C . SER A 1 94 ? 18.860 -25.121 -6.533 1.00 49.72 94 SER A C 1
ATOM 751 O O . SER A 1 94 ? 18.976 -26.236 -6.027 1.00 49.72 94 SER A O 1
ATOM 753 N N . HIS A 1 95 ? 18.747 -24.941 -7.853 1.00 43.31 95 HIS A N 1
ATOM 754 C CA . HIS A 1 95 ? 18.875 -26.014 -8.843 1.00 43.31 95 HIS A CA 1
ATOM 755 C C . HIS A 1 95 ? 19.798 -25.626 -9.995 1.00 43.31 95 HIS A C 1
ATOM 757 O O . HIS A 1 95 ? 19.656 -24.494 -10.506 1.00 43.31 95 HIS A O 1
#